Protein AF-A0A1Y4QRV7-F1 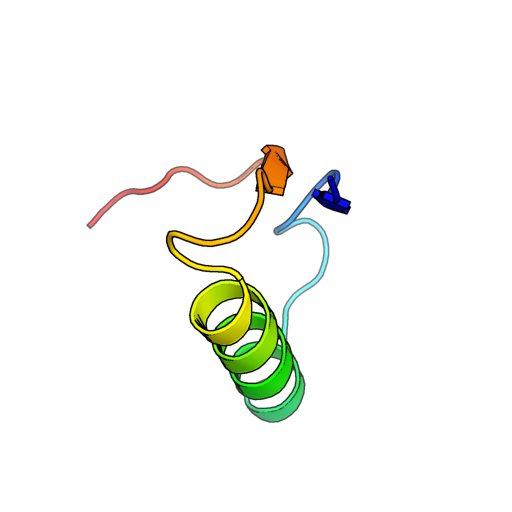(afdb_monomer)

Foldseek 3Di:
DEEAEAPPPDDDDPVSVVVVVVVCVVCPPPDDYHYDYPDDPDD

Radius of gyration: 11.0 Å; Cα contacts (8 Å, |Δi|>4): 35; chains: 1; bounding box: 24×20×24 Å

Nearest PDB structures (foldseek):
  6kmu-assembly1_A  TM=4.563E-01  e=2.979E+00  Mus musculus
  3bl4-assembly1_B  TM=4.142E-01  e=9.275E+00  Arthrobacter sp. FB24
  5c53-assembly1_B  TM=3.392E-01  e=6.852E+00  Homo sapiens

Mean predicted aligned error: 3.48 Å

Sequence (43 aa):
MVIVDELGYYFFDKERGEILFNLLSSRNQKEVTIITSNLSFDR

Structure (mmCIF, N/CA/C/O backbone):
data_AF-A0A1Y4QRV7-F1
#
_entry.id   AF-A0A1Y4QRV7-F1
#
loop_
_atom_site.group_PDB
_atom_site.id
_atom_site.type_symbol
_atom_site.label_atom_id
_atom_site.label_alt_id
_atom_site.label_comp_id
_atom_site.label_asym_id
_atom_site.label_entity_id
_atom_site.label_seq_id
_atom_site.pdbx_PDB_ins_code
_atom_site.Cartn_x
_atom_site.Cartn_y
_atom_site.Cartn_z
_atom_site.occupancy
_atom_site.B_iso_or_equiv
_atom_site.auth_seq_id
_atom_site.auth_comp_id
_atom_site.auth_asym_id
_atom_site.auth_atom_id
_atom_site.pdbx_PDB_model_num
ATOM 1 N N . MET A 1 1 ? -10.706 7.290 5.072 1.00 90.25 1 MET A N 1
ATOM 2 C CA . MET A 1 1 ? -10.668 6.996 3.614 1.00 90.25 1 MET A CA 1
ATOM 3 C C . MET A 1 1 ? -9.465 7.694 3.011 1.00 90.25 1 MET A C 1
ATOM 5 O O . MET A 1 1 ? -9.286 8.873 3.282 1.00 90.25 1 MET A O 1
ATOM 9 N N . VAL A 1 2 ? -8.653 6.977 2.233 1.00 93.75 2 VAL A N 1
ATOM 10 C CA . VAL A 1 2 ? -7.453 7.513 1.565 1.00 93.75 2 VAL A CA 1
ATOM 11 C C . VAL A 1 2 ? -7.519 7.181 0.075 1.00 93.75 2 VAL A C 1
ATOM 13 O O . VAL A 1 2 ? -7.965 6.089 -0.281 1.00 93.75 2 VAL A O 1
ATOM 16 N N . ILE A 1 3 ? -7.091 8.117 -0.774 1.00 95.00 3 ILE A N 1
ATOM 17 C CA . ILE A 1 3 ? -6.994 7.948 -2.228 1.00 95.00 3 ILE A CA 1
ATOM 18 C C . ILE A 1 3 ? -5.522 8.086 -2.615 1.00 95.00 3 ILE A C 1
ATOM 20 O O . ILE A 1 3 ? -4.885 9.076 -2.257 1.00 95.00 3 ILE A O 1
ATOM 24 N N . VAL A 1 4 ? -4.998 7.085 -3.315 1.00 93.44 4 VAL A N 1
ATOM 25 C CA . VAL A 1 4 ? -3.666 7.096 -3.926 1.00 93.44 4 VAL A CA 1
ATOM 26 C C . VAL A 1 4 ? -3.871 7.064 -5.433 1.00 93.44 4 VAL A C 1
ATOM 28 O O . VAL A 1 4 ? -4.396 6.085 -5.958 1.00 93.44 4 VAL A O 1
ATOM 31 N N . ASP A 1 5 ? -3.504 8.142 -6.111 1.00 93.56 5 ASP A N 1
ATOM 32 C CA . ASP A 1 5 ? -3.712 8.292 -7.550 1.00 93.56 5 ASP A CA 1
ATOM 33 C C . ASP A 1 5 ? -2.400 8.058 -8.314 1.00 93.56 5 ASP A C 1
ATOM 35 O O . ASP A 1 5 ? -1.321 8.350 -7.794 1.00 93.56 5 ASP A O 1
ATOM 39 N N . GLU A 1 6 ? -2.498 7.504 -9.522 1.00 93.75 6 GLU A N 1
ATOM 40 C CA . GLU A 1 6 ? -1.391 7.258 -10.459 1.00 93.75 6 GLU A CA 1
ATOM 41 C C . GLU A 1 6 ? -0.204 6.470 -9.864 1.00 93.75 6 GLU A C 1
ATOM 43 O O . GLU A 1 6 ? 0.969 6.698 -10.187 1.00 93.75 6 GLU A O 1
ATOM 48 N N . LEU A 1 7 ? -0.491 5.492 -8.995 1.00 91.81 7 LEU A N 1
ATOM 49 C CA . LEU A 1 7 ? 0.535 4.632 -8.411 1.00 91.81 7 LEU A CA 1
ATOM 50 C C . LEU A 1 7 ? 1.260 3.860 -9.522 1.00 91.81 7 LEU A C 1
ATOM 52 O O . LEU A 1 7 ? 0.635 3.098 -10.250 1.00 91.81 7 LEU A O 1
ATOM 56 N N . GLY A 1 8 ? 2.578 4.018 -9.638 1.00 86.00 8 GLY A N 1
ATOM 57 C CA . GLY A 1 8 ? 3.377 3.380 -10.694 1.00 86.00 8 GLY A CA 1
ATOM 58 C C . GLY A 1 8 ? 3.904 4.333 -11.767 1.00 86.00 8 GLY A C 1
ATOM 59 O O . GLY A 1 8 ? 4.757 3.929 -12.554 1.00 86.00 8 GLY A O 1
ATOM 60 N N . TYR A 1 9 ? 3.492 5.606 -11.756 1.00 87.94 9 TYR A N 1
ATOM 61 C CA . TYR A 1 9 ? 4.104 6.628 -12.612 1.00 87.94 9 TYR A CA 1
ATOM 62 C C . TYR A 1 9 ? 5.551 6.952 -12.195 1.00 87.94 9 TYR A C 1
ATOM 64 O O . TYR A 1 9 ? 6.421 7.175 -13.036 1.00 87.94 9 TYR A O 1
ATOM 72 N N . TYR A 1 10 ? 5.829 6.924 -10.886 1.0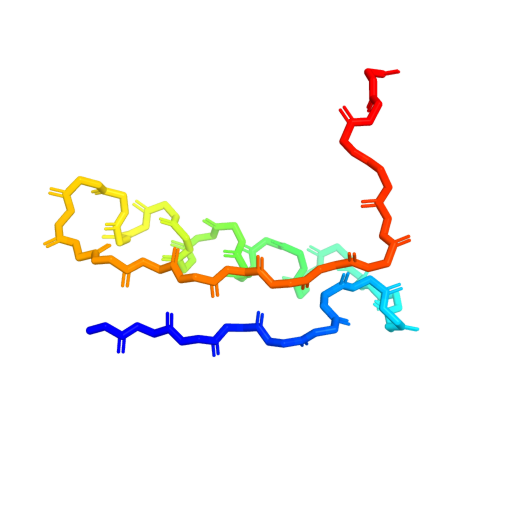0 83.75 10 TYR A N 1
ATOM 73 C CA . TYR A 1 10 ? 7.176 7.040 -10.330 1.00 83.75 10 TYR A CA 1
ATOM 74 C C . TYR A 1 10 ? 7.654 5.706 -9.760 1.00 83.75 10 TYR A C 1
ATOM 76 O O . TYR A 1 10 ? 6.918 5.013 -9.056 1.00 83.75 10 TYR A O 1
ATOM 84 N N . PHE A 1 11 ? 8.921 5.379 -10.020 1.00 79.56 11 PHE A N 1
ATOM 85 C CA . PHE A 1 11 ? 9.564 4.219 -9.416 1.00 79.56 11 PHE A CA 1
ATOM 86 C C . PHE A 1 11 ? 9.787 4.449 -7.920 1.00 79.56 11 PHE A C 1
ATOM 88 O O . PHE A 1 11 ? 10.356 5.461 -7.500 1.00 79.56 11 PHE A O 1
ATOM 95 N N . PHE A 1 12 ? 9.360 3.476 -7.123 1.00 85.69 12 PHE A N 1
ATOM 96 C CA . PHE A 1 12 ? 9.686 3.408 -5.709 1.00 85.69 12 PHE A CA 1
ATOM 97 C C . PHE A 1 12 ? 11.058 2.755 -5.560 1.00 85.69 12 PHE A C 1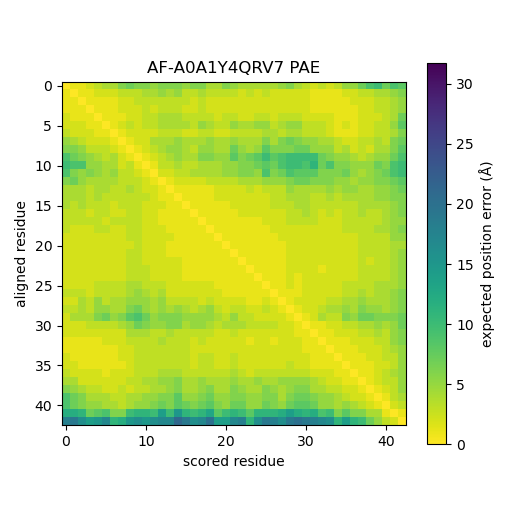
ATOM 99 O O . PHE A 1 12 ? 11.293 1.662 -6.077 1.00 85.69 12 PHE A O 1
ATOM 106 N N . ASP A 1 13 ? 11.963 3.417 -4.843 1.00 90.31 13 ASP A N 1
ATOM 107 C CA . ASP A 1 13 ? 13.096 2.710 -4.259 1.00 90.31 13 ASP A CA 1
ATOM 108 C C . ASP A 1 13 ? 12.593 1.766 -3.148 1.00 90.31 13 ASP A C 1
ATOM 110 O O . ASP A 1 13 ? 11.427 1.799 -2.736 1.00 90.31 13 ASP A O 1
ATOM 114 N N . LYS A 1 14 ? 13.474 0.881 -2.678 1.00 92.62 14 LYS A N 1
ATOM 115 C CA . LYS A 1 14 ? 13.114 -0.134 -1.682 1.00 92.62 14 LYS A CA 1
ATOM 116 C C . LYS A 1 14 ? 12.536 0.485 -0.403 1.00 92.62 14 LYS A C 1
ATOM 118 O O . LYS A 1 14 ? 11.53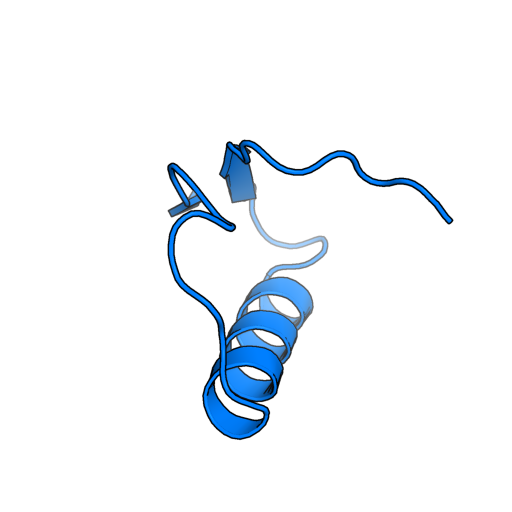8 -0.012 0.109 1.00 92.62 14 LYS A O 1
ATOM 123 N N . GLU A 1 15 ? 13.135 1.568 0.084 1.00 95.06 15 GLU A N 1
ATOM 124 C CA . GLU A 1 15 ? 12.724 2.237 1.322 1.00 95.06 15 GLU A CA 1
ATOM 125 C C . GLU A 1 15 ? 11.309 2.818 1.199 1.00 95.06 15 GLU A C 1
ATOM 127 O O . GLU A 1 15 ? 10.442 2.564 2.038 1.00 95.06 15 GLU A O 1
ATOM 132 N N . ARG A 1 16 ? 11.025 3.534 0.106 1.00 90.00 16 ARG A N 1
ATOM 133 C CA . ARG A 1 16 ? 9.692 4.094 -0.149 1.00 90.00 16 ARG A CA 1
ATOM 134 C C . ARG A 1 16 ? 8.649 2.996 -0.357 1.00 90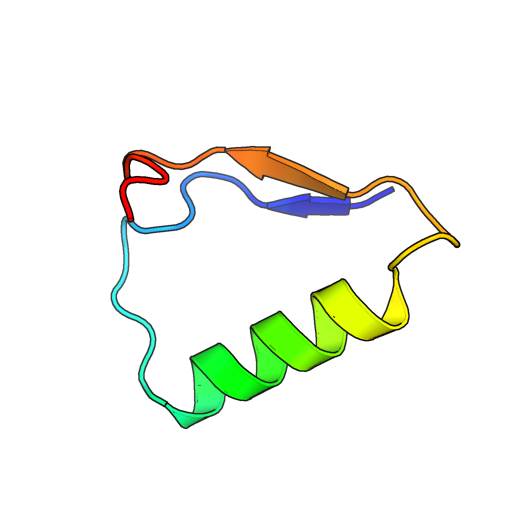.00 16 ARG A C 1
ATOM 136 O O . ARG A 1 16 ? 7.509 3.154 0.078 1.00 90.00 16 ARG A O 1
ATOM 143 N N . GLY A 1 17 ? 9.033 1.884 -0.988 1.00 92.31 17 GLY A N 1
ATOM 144 C CA . GLY A 1 17 ? 8.181 0.705 -1.143 1.00 92.31 17 GLY A CA 1
ATOM 145 C C . GLY A 1 17 ? 7.794 0.077 0.198 1.00 92.31 17 GLY A C 1
ATOM 146 O O . GLY A 1 17 ? 6.621 -0.222 0.421 1.00 92.31 17 GLY A O 1
ATOM 147 N N . GLU A 1 18 ? 8.745 -0.058 1.125 1.00 95.75 18 GLU A N 1
ATOM 148 C CA . GLU A 1 18 ? 8.490 -0.565 2.480 1.00 95.75 18 GLU A CA 1
ATOM 149 C C . GLU A 1 18 ? 7.555 0.360 3.273 1.00 95.75 18 GLU A C 1
ATOM 151 O O . GLU A 1 18 ? 6.631 -0.115 3.938 1.00 95.75 18 GLU A O 1
ATOM 156 N N . ILE A 1 19 ? 7.728 1.681 3.163 1.00 94.75 19 ILE A N 1
ATOM 157 C CA . ILE A 1 19 ? 6.832 2.658 3.802 1.00 94.75 19 ILE A CA 1
ATOM 158 C C . ILE A 1 19 ? 5.405 2.524 3.259 1.00 94.75 19 ILE A C 1
ATOM 160 O O . ILE A 1 19 ? 4.454 2.460 4.044 1.00 94.75 19 ILE A O 1
ATOM 164 N N . LEU A 1 20 ? 5.240 2.445 1.934 1.00 92.75 20 LEU A N 1
ATOM 165 C CA . LEU A 1 20 ? 3.928 2.268 1.308 1.00 92.75 20 LEU A CA 1
ATOM 166 C C . LEU A 1 20 ? 3.282 0.944 1.735 1.00 92.75 20 LEU A C 1
ATOM 168 O O . LEU A 1 20 ? 2.102 0.916 2.089 1.00 92.75 20 LEU A O 1
ATOM 172 N N . PHE A 1 21 ? 4.054 -0.142 1.764 1.00 94.25 21 PHE A N 1
ATOM 173 C CA . PHE A 1 21 ? 3.584 -1.443 2.228 1.00 94.25 21 PHE A CA 1
ATOM 174 C C . PHE A 1 21 ? 3.108 -1.393 3.686 1.00 94.25 21 PHE A C 1
ATOM 176 O O . PHE A 1 21 ? 2.019 -1.881 3.998 1.00 94.25 21 PHE A O 1
ATOM 183 N N . ASN A 1 22 ? 3.881 -0.763 4.573 1.00 96.12 22 ASN A N 1
ATOM 184 C CA . ASN A 1 22 ? 3.519 -0.596 5.980 1.00 96.12 22 ASN A CA 1
ATOM 185 C C . ASN A 1 22 ? 2.252 0.253 6.143 1.00 96.12 22 ASN A C 1
ATOM 187 O O . ASN A 1 22 ? 1.365 -0.105 6.923 1.00 96.12 22 ASN A O 1
ATOM 191 N N . LEU A 1 23 ? 2.120 1.337 5.371 1.00 93.81 23 LEU A N 1
ATOM 192 C CA . LEU A 1 23 ? 0.920 2.170 5.358 1.00 93.81 23 LEU A CA 1
ATOM 193 C C . LEU A 1 23 ? -0.313 1.351 4.958 1.00 93.81 23 LEU A C 1
ATOM 195 O O . LEU A 1 23 ? -1.288 1.323 5.709 1.00 93.81 23 LEU A O 1
ATOM 199 N N . LEU A 1 24 ? -0.269 0.650 3.822 1.00 94.75 24 LEU A N 1
ATOM 200 C CA . LEU A 1 24 ? -1.388 -0.170 3.345 1.00 94.75 24 LEU A CA 1
ATOM 201 C C . LEU A 1 24 ? -1.723 -1.299 4.330 1.00 94.75 24 LEU A C 1
ATOM 203 O O . LEU A 1 24 ? -2.893 -1.511 4.651 1.00 94.75 24 LEU A O 1
ATOM 207 N N . SER A 1 25 ? -0.706 -1.955 4.890 1.00 96.06 25 SER A N 1
ATOM 208 C CA . SER A 1 25 ? -0.869 -3.014 5.893 1.00 96.06 25 SER A CA 1
ATOM 209 C C . SER A 1 25 ? -1.539 -2.505 7.168 1.00 96.06 25 SER A C 1
ATOM 211 O O . SER A 1 25 ? -2.439 -3.154 7.696 1.00 96.06 25 SER A O 1
ATOM 213 N N . SER A 1 26 ? -1.160 -1.314 7.645 1.00 96.19 26 SER A N 1
ATOM 214 C CA . SER A 1 26 ? -1.734 -0.713 8.858 1.00 96.19 26 SER A CA 1
ATOM 215 C C . SER A 1 26 ? -3.227 -0.389 8.725 1.00 96.19 26 SER A C 1
ATOM 217 O O . SER A 1 26 ? -3.953 -0.404 9.730 1.00 96.19 26 SER A O 1
ATOM 219 N N . ARG A 1 27 ? -3.665 -0.114 7.487 1.00 95.19 27 ARG A N 1
ATOM 220 C CA . ARG A 1 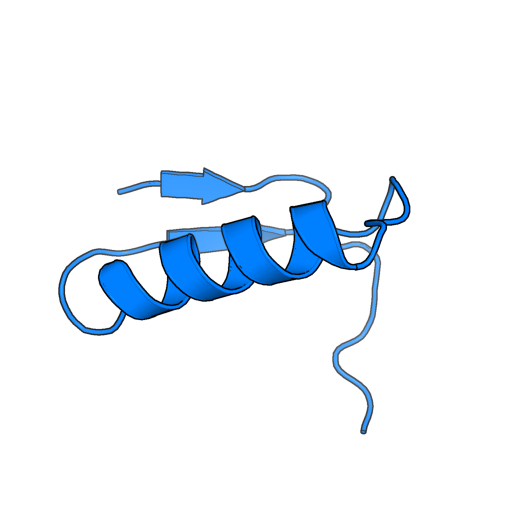27 ? -5.032 0.258 7.100 1.00 95.19 27 ARG A CA 1
ATOM 221 C C . ARG A 1 27 ? -5.886 -0.937 6.698 1.00 95.19 27 ARG A C 1
ATOM 223 O O . ARG A 1 27 ? -7.113 -0.816 6.692 1.00 95.19 27 ARG A O 1
ATOM 230 N N . ASN A 1 28 ? -5.258 -2.067 6.372 1.00 94.69 28 ASN A N 1
ATOM 231 C CA . ASN A 1 28 ? -5.952 -3.281 5.975 1.00 94.69 28 ASN A CA 1
ATOM 232 C C . ASN A 1 28 ? -7.035 -3.638 7.007 1.00 94.69 28 ASN A C 1
ATOM 234 O O . ASN A 1 28 ? -6.792 -3.598 8.213 1.00 94.69 28 ASN A O 1
ATOM 238 N N . GLN A 1 29 ? -8.240 -3.939 6.522 1.00 94.12 29 GLN A N 1
ATOM 239 C CA . GLN A 1 29 ? -9.436 -4.254 7.319 1.00 94.12 29 GLN A CA 1
ATOM 240 C C . GLN A 1 29 ? -9.956 -3.153 8.268 1.00 94.12 29 GLN A C 1
ATOM 242 O O . GLN A 1 29 ? -10.947 -3.387 8.956 1.00 94.12 29 GLN A O 1
ATOM 247 N N . LYS A 1 30 ? -9.353 -1.955 8.308 1.00 95.06 30 LYS A N 1
ATOM 248 C CA . LYS A 1 30 ? -9.805 -0.845 9.173 1.00 95.06 30 LYS A CA 1
ATOM 249 C C . LYS A 1 30 ? -10.490 0.267 8.398 1.00 95.06 30 LYS A C 1
ATOM 251 O O . LYS A 1 30 ? -11.504 0.798 8.835 1.00 95.06 30 LYS A O 1
ATOM 256 N N . GLU A 1 31 ? -9.925 0.638 7.255 1.00 95.25 31 GLU A N 1
ATOM 257 C CA . GLU A 1 31 ? -10.405 1.766 6.469 1.00 95.25 31 GLU A CA 1
ATOM 258 C C . GLU A 1 31 ? -10.272 1.520 4.966 1.00 95.25 31 GLU A C 1
ATOM 260 O O . GLU A 1 31 ? -9.335 0.876 4.498 1.00 95.25 31 GLU A O 1
ATOM 265 N N . VAL A 1 32 ? -11.167 2.138 4.193 1.00 96.00 32 VAL A N 1
ATOM 266 C CA . VAL A 1 32 ? -11.111 2.113 2.728 1.00 96.00 32 VAL A CA 1
ATOM 267 C C . VAL A 1 32 ? -9.875 2.862 2.224 1.00 96.00 32 VAL A C 1
ATOM 269 O O . VAL A 1 32 ? -9.585 3.990 2.655 1.00 96.00 32 VAL A O 1
ATOM 272 N N . THR A 1 33 ? -9.177 2.227 1.284 1.00 96.06 33 THR A N 1
ATOM 273 C CA . THR A 1 33 ? -8.087 2.811 0.501 1.00 96.06 33 THR A CA 1
ATOM 274 C C . THR A 1 33 ? -8.370 2.540 -0.973 1.00 96.06 33 THR A C 1
ATOM 276 O O . THR A 1 33 ? -8.531 1.384 -1.356 1.00 96.06 33 THR A O 1
ATOM 279 N N . ILE A 1 34 ? -8.487 3.598 -1.774 1.00 95.56 34 ILE A N 1
ATOM 280 C CA . ILE A 1 34 ? -8.701 3.518 -3.225 1.00 95.56 34 ILE A CA 1
ATOM 281 C C . ILE A 1 34 ? -7.366 3.813 -3.899 1.00 95.56 34 ILE A C 1
ATOM 283 O O . ILE A 1 34 ? -6.716 4.797 -3.548 1.00 95.56 34 ILE A O 1
ATOM 287 N N . ILE A 1 35 ? -6.963 2.959 -4.838 1.00 94.19 35 ILE A N 1
ATOM 288 C CA . ILE A 1 35 ? -5.702 3.087 -5.570 1.00 94.19 35 ILE A CA 1
ATOM 289 C C . ILE A 1 35 ? -6.009 3.073 -7.065 1.00 94.19 35 ILE A C 1
ATOM 291 O O . ILE A 1 35 ? -6.688 2.159 -7.535 1.00 94.19 35 ILE A O 1
ATOM 295 N N . THR A 1 36 ? -5.497 4.054 -7.803 1.00 94.88 36 THR A N 1
ATOM 296 C CA . THR A 1 36 ? -5.424 4.008 -9.268 1.00 94.88 36 THR A CA 1
ATOM 297 C C . THR A 1 36 ? -3.971 3.761 -9.673 1.00 94.88 36 THR A C 1
ATOM 299 O O . THR A 1 36 ? -3.035 4.196 -8.999 1.00 94.88 36 THR A O 1
ATOM 302 N N . SER A 1 37 ? -3.766 2.994 -10.738 1.00 93.06 37 SER A N 1
ATOM 303 C CA . SER A 1 37 ? -2.439 2.636 -11.228 1.00 93.06 37 SER A CA 1
ATOM 304 C C . SER A 1 37 ? -2.482 2.454 -12.736 1.00 93.06 37 SER A C 1
ATOM 306 O O . SER A 1 37 ? -3.467 1.952 -13.277 1.00 93.06 37 SER A O 1
ATOM 308 N N . ASN A 1 38 ? -1.407 2.856 -13.409 1.00 91.69 38 ASN A N 1
ATOM 309 C CA . ASN A 1 38 ? -1.174 2.555 -14.819 1.00 91.69 38 ASN A CA 1
ATOM 310 C C . ASN A 1 38 ? -0.521 1.176 -15.028 1.00 91.69 38 ASN A C 1
ATOM 312 O O . ASN A 1 38 ? -0.307 0.777 -16.171 1.00 91.69 38 ASN A O 1
ATOM 316 N N . LEU A 1 39 ? -0.165 0.476 -13.948 1.00 89.94 39 LEU A N 1
ATOM 317 C CA . LEU A 1 39 ? 0.463 -0.839 -13.982 1.00 89.94 39 LEU A CA 1
ATOM 318 C C . LEU A 1 39 ? -0.598 -1.933 -13.829 1.00 89.94 39 LEU A C 1
ATOM 320 O O . LEU A 1 39 ? -1.538 -1.806 -13.041 1.00 89.94 39 LEU A O 1
ATOM 324 N N . SER A 1 40 ? -0.436 -3.028 -14.570 1.00 87.06 40 SER A N 1
ATOM 325 C CA . SER A 1 40 ? -1.228 -4.239 -14.369 1.00 87.06 40 SER A CA 1
ATOM 326 C C . SER A 1 40 ? -0.735 -4.999 -13.135 1.00 87.06 40 SER A C 1
ATOM 328 O O . SER A 1 40 ? 0.459 -5.052 -12.843 1.00 87.06 40 SER A O 1
ATOM 330 N N . PHE A 1 41 ? -1.663 -5.627 -12.412 1.00 82.06 41 PHE A N 1
ATOM 331 C CA . PHE A 1 41 ? -1.347 -6.560 -11.326 1.00 82.06 41 PHE A CA 1
ATOM 332 C C . PHE A 1 41 ? -1.074 -7.964 -11.880 1.00 82.06 41 PHE A C 1
ATOM 334 O O . PHE A 1 41 ? -1.706 -8.939 -11.468 1.00 82.06 41 PHE A O 1
ATOM 341 N N . ASP A 1 42 ? -0.171 -8.057 -12.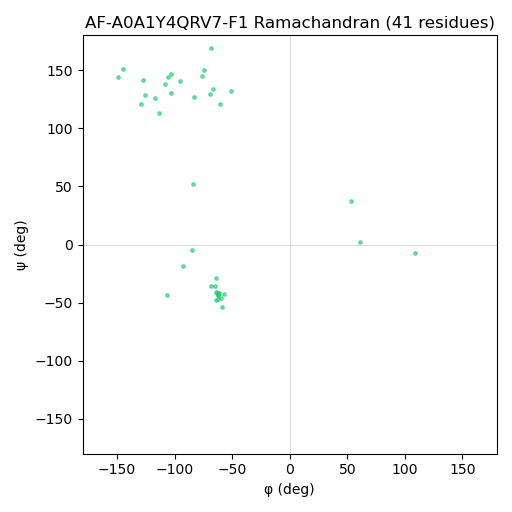852 1.00 84.31 42 ASP A N 1
ATOM 342 C CA . ASP A 1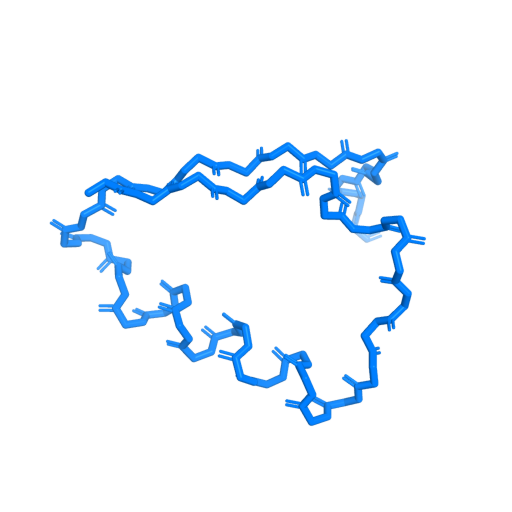 42 ? 0.253 -9.348 -13.384 1.00 84.31 42 ASP A CA 1
ATOM 343 C C . ASP A 1 42 ? 1.192 -10.052 -12.387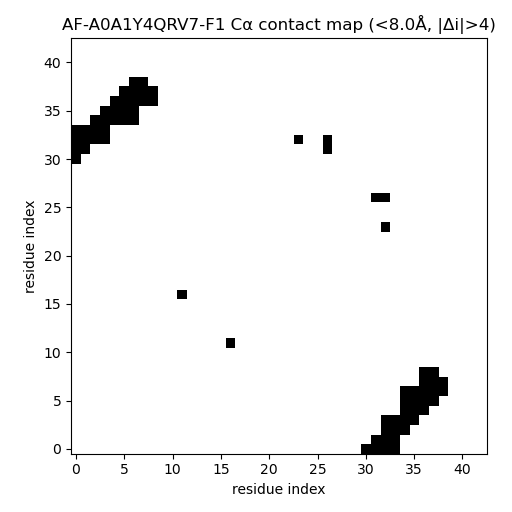 1.00 84.31 42 ASP A C 1
ATOM 345 O O . ASP A 1 42 ? 1.854 -9.406 -11.569 1.00 84.31 42 ASP A O 1
ATOM 349 N N . ARG A 1 43 ? 1.175 -11.391 -12.403 1.00 58.19 43 ARG A N 1
ATOM 350 C CA . ARG A 1 43 ? 1.968 -12.246 -11.503 1.00 58.19 43 ARG A CA 1
ATOM 351 C C . ARG A 1 43 ? 3.441 -12.303 -11.877 1.00 58.19 43 ARG A C 1
ATOM 353 O O . ARG A 1 43 ? 3.730 -12.415 -13.087 1.00 58.19 43 ARG A O 1
#

pLDDT: mean 91.31, std 6.57, range [58.19, 96.19]

Secondary structure (DSSP, 8-state):
-EEEEEETSSPPPHHHHHHHHHHHHHHTTTS-EEEEESS----

Solvent-accessible surface area (backbone atoms only — not comparable to full-atom values): 2819 Å² total; per-residue (Å²): 118,50,79,46,74,58,47,68,80,62,88,67,54,72,67,58,44,51,53,50,50,51,55,53,58,74,32,57,98,73,53,62,70,49,75,41,53,87,61,80,91,73,133